Protein AF-A0AAV6GW90-F1 (afdb_monomer_lite)

Radius of gyration: 27.19 Å; chains: 1; bounding box: 87×50×42 Å

Foldseek 3Di:
DDDDPDDDDPDDDPVVVVVVVVVVVVVVVVDDDCPPCVVVLVVVCVVVVPPDSVVVVVVVVVVVVVVCCVVVVPPPPQPQPQPCPPVRDGDRDRDDPPDDD

Structure (mmCIF, N/CA/C/O backbone):
data_AF-A0AAV6GW90-F1
#
_entry.id   AF-A0AAV6GW90-F1
#
loop_
_atom_site.group_PDB
_atom_site.id
_atom_site.type_symbol
_atom_site.label_atom_id
_atom_site.label_alt_id
_atom_site.label_comp_id
_atom_site.label_asym_id
_atom_site.label_entity_id
_atom_site.label_seq_id
_atom_site.pdbx_PDB_ins_code
_atom_site.Cartn_x
_atom_site.Cartn_y
_atom_site.Cartn_z
_atom_site.occupancy
_atom_site.B_iso_or_equiv
_atom_site.auth_seq_id
_atom_site.auth_comp_id
_atom_site.auth_asym_id
_atom_site.auth_atom_id
_atom_site.pdbx_PDB_model_num
ATOM 1 N N . MET A 1 1 ? 47.033 -18.956 -8.613 1.00 45.09 1 MET A N 1
ATOM 2 C CA . MET A 1 1 ? 46.410 -18.156 -9.687 1.00 45.09 1 MET A CA 1
ATOM 3 C C . MET A 1 1 ? 45.289 -18.991 -10.296 1.00 45.09 1 MET A C 1
ATOM 5 O O . MET A 1 1 ? 45.561 -19.778 -11.189 1.00 45.09 1 MET A O 1
ATOM 9 N N . ALA A 1 2 ? 44.075 -18.938 -9.741 1.00 47.81 2 ALA A N 1
ATOM 10 C CA . ALA A 1 2 ? 42.922 -19.655 -10.292 1.00 47.81 2 ALA A CA 1
ATOM 11 C C . ALA A 1 2 ? 41.989 -18.625 -10.932 1.00 47.81 2 ALA A C 1
ATOM 13 O O . ALA A 1 2 ? 41.308 -17.873 -10.239 1.00 47.81 2 ALA A O 1
ATOM 14 N N . GLU A 1 3 ? 42.047 -18.552 -12.256 1.00 50.81 3 GLU A N 1
ATOM 15 C CA . GLU A 1 3 ? 41.251 -17.654 -13.082 1.00 50.81 3 GLU A CA 1
ATOM 16 C C . GLU A 1 3 ? 39.802 -18.154 -13.127 1.00 50.81 3 GLU A C 1
ATOM 18 O O . GLU A 1 3 ? 39.507 -19.255 -13.596 1.00 50.81 3 GLU A O 1
ATOM 23 N N . SER A 1 4 ? 38.879 -17.372 -12.568 1.00 55.22 4 SER A N 1
ATOM 24 C CA . SER A 1 4 ? 37.453 -17.679 -12.566 1.00 55.22 4 SER A CA 1
ATOM 25 C C . SER A 1 4 ? 36.863 -17.375 -13.944 1.00 55.22 4 SER A C 1
ATOM 27 O O . SER A 1 4 ? 36.469 -16.251 -14.243 1.00 55.22 4 SER A O 1
ATOM 29 N N . ALA A 1 5 ? 36.790 -18.399 -14.797 1.00 62.91 5 ALA A N 1
ATOM 30 C CA . ALA A 1 5 ? 36.158 -18.314 -16.110 1.00 62.91 5 ALA A CA 1
ATOM 31 C C . ALA A 1 5 ? 34.711 -17.793 -15.994 1.00 62.91 5 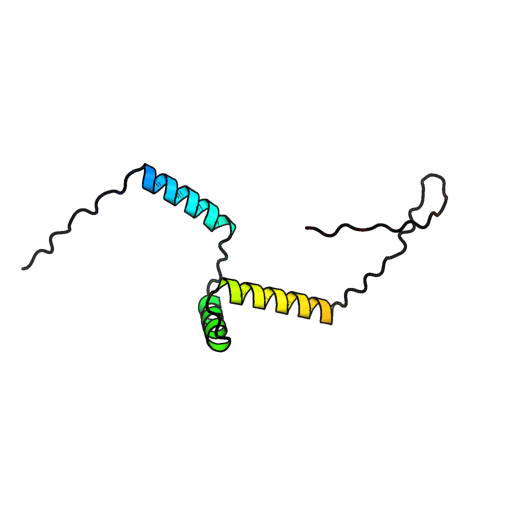ALA A C 1
ATOM 33 O O . ALA A 1 5 ? 33.798 -18.493 -15.537 1.00 62.91 5 ALA A O 1
ATOM 34 N N . ILE A 1 6 ? 34.495 -16.544 -16.413 1.00 66.44 6 ILE A N 1
ATOM 35 C CA . ILE A 1 6 ? 33.181 -15.903 -16.444 1.00 66.44 6 ILE A CA 1
ATOM 36 C C . ILE A 1 6 ? 32.367 -16.575 -17.553 1.00 66.44 6 ILE A C 1
ATOM 38 O O . ILE A 1 6 ? 32.554 -16.307 -18.739 1.00 66.44 6 ILE A O 1
ATOM 42 N N . ARG A 1 7 ? 31.448 -17.470 -17.175 1.00 68.31 7 ARG A N 1
ATOM 43 C CA . ARG A 1 7 ? 30.515 -18.090 -18.126 1.00 68.31 7 ARG A CA 1
ATOM 44 C C . ARG A 1 7 ? 29.611 -17.003 -18.731 1.00 68.31 7 ARG A C 1
ATOM 46 O O . ARG A 1 7 ? 28.936 -16.306 -17.966 1.0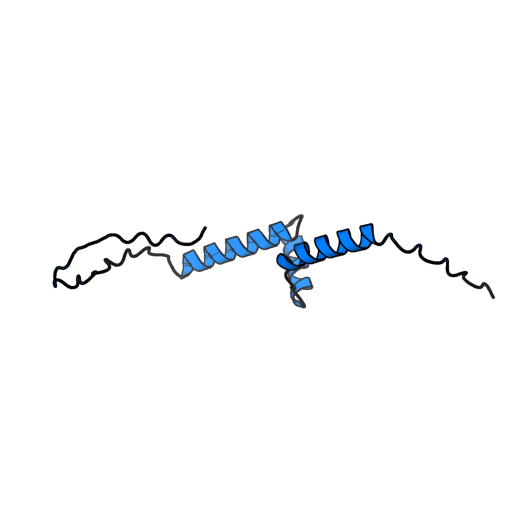0 68.31 7 ARG A O 1
ATOM 53 N N . PRO A 1 8 ? 29.526 -16.869 -20.067 1.00 63.62 8 PRO A N 1
ATOM 54 C CA . PRO A 1 8 ? 28.634 -15.900 -20.691 1.00 63.62 8 PRO A CA 1
ATOM 55 C C . PRO A 1 8 ? 27.180 -16.181 -20.299 1.00 63.62 8 PRO A C 1
ATOM 57 O O . PRO A 1 8 ? 26.660 -17.281 -20.511 1.00 63.62 8 PRO A O 1
ATOM 60 N N . LYS A 1 9 ? 26.497 -15.189 -19.717 1.00 63.75 9 LYS A N 1
ATOM 61 C CA . LYS A 1 9 ? 25.056 -15.275 -19.439 1.00 63.75 9 LYS A CA 1
ATOM 62 C C . LYS A 1 9 ? 24.322 -15.405 -20.776 1.00 63.75 9 LYS A C 1
ATOM 64 O O . LYS A 1 9 ? 24.347 -14.474 -21.578 1.00 63.75 9 LYS A O 1
ATOM 69 N N . ARG A 1 10 ? 23.653 -16.545 -21.009 1.00 73.25 10 ARG A N 1
ATOM 70 C CA . ARG A 1 10 ? 22.772 -16.749 -22.175 1.00 73.25 10 ARG A CA 1
ATOM 71 C C . ARG A 1 10 ? 21.797 -15.571 -22.255 1.00 73.25 10 ARG A C 1
ATOM 73 O O . ARG A 1 10 ? 21.028 -15.343 -21.318 1.00 73.25 10 ARG A O 1
ATOM 80 N N . ARG A 1 11 ? 21.847 -14.806 -23.351 1.00 68.38 11 ARG A N 1
ATOM 81 C CA . ARG A 1 11 ? 20.859 -13.752 -23.611 1.00 68.38 11 ARG A CA 1
ATOM 82 C C . ARG A 1 11 ? 19.491 -14.426 -23.709 1.00 68.38 11 ARG A C 1
ATOM 84 O O . ARG A 1 11 ? 19.329 -15.402 -24.438 1.00 68.38 11 ARG A O 1
ATOM 91 N N . ARG A 1 12 ? 18.528 -13.952 -22.915 1.00 71.12 12 ARG A N 1
ATOM 92 C CA . ARG A 1 12 ? 17.130 -14.383 -23.043 1.00 71.12 12 ARG A CA 1
ATOM 93 C C . ARG A 1 12 ? 16.602 -13.933 -24.403 1.00 71.12 12 ARG A C 1
ATOM 95 O O . ARG A 1 12 ? 16.984 -12.860 -24.858 1.00 71.12 12 ARG A O 1
ATOM 102 N N . SER A 1 13 ? 15.731 -14.746 -25.002 1.00 78.69 13 SER A N 1
ATOM 103 C CA . SER A 1 13 ? 15.044 -14.415 -26.258 1.00 78.69 13 SER A CA 1
ATOM 104 C C . SER A 1 13 ? 14.325 -13.065 -26.153 1.00 78.69 13 SER A C 1
ATOM 106 O O . SER A 1 13 ? 13.785 -12.725 -25.092 1.00 78.69 13 SER A O 1
ATOM 108 N N . ASP A 1 14 ? 14.293 -12.313 -27.252 1.00 79.44 14 ASP A N 1
ATOM 109 C CA . ASP A 1 14 ? 13.628 -11.009 -27.332 1.00 79.44 14 ASP A CA 1
ATOM 110 C C . ASP A 1 14 ? 12.134 -11.107 -26.990 1.00 79.44 14 ASP A C 1
ATOM 112 O O . ASP A 1 14 ? 11.590 -10.228 -26.320 1.00 79.44 14 ASP A O 1
ATOM 116 N N . GLU A 1 15 ? 11.496 -12.236 -27.316 1.00 77.38 15 GLU A N 1
ATOM 117 C CA . GLU A 1 15 ? 10.101 -12.515 -26.963 1.00 77.38 15 GLU A CA 1
ATOM 118 C C . GLU A 1 15 ? 9.899 -12.614 -25.439 1.00 77.38 15 GLU A C 1
ATOM 120 O O . GLU A 1 15 ? 8.952 -12.058 -24.879 1.00 77.38 15 GLU A O 1
ATOM 125 N N . HIS A 1 16 ? 10.833 -13.257 -24.729 1.00 80.19 16 HIS A N 1
ATOM 126 C CA . HIS A 1 16 ? 10.811 -13.314 -23.265 1.00 80.19 16 HIS A CA 1
ATOM 127 C C . HIS A 1 16 ? 10.999 -11.909 -22.669 1.00 80.19 16 HIS A C 1
ATOM 129 O O . HIS A 1 16 ? 10.385 -11.563 -21.656 1.00 80.19 16 HIS A O 1
ATOM 135 N N . MET A 1 17 ? 11.871 -11.087 -23.251 1.00 79.56 17 MET A N 1
ATOM 136 C CA . MET A 1 17 ? 12.113 -9.727 -22.764 1.00 79.56 17 MET A CA 1
ATOM 137 C C . MET A 1 17 ? 10.907 -8.812 -23.007 1.00 79.56 17 MET A C 1
ATOM 139 O O . MET A 1 17 ? 10.563 -8.026 -22.123 1.00 79.56 17 MET A O 1
ATOM 143 N N . ALA A 1 18 ? 10.219 -8.956 -24.142 1.00 80.25 18 ALA A N 1
ATOM 144 C CA . ALA A 1 18 ? 8.980 -8.242 -24.440 1.00 80.25 18 ALA A CA 1
ATOM 145 C C . ALA A 1 18 ? 7.859 -8.611 -23.454 1.00 80.25 18 ALA A C 1
ATOM 147 O O . ALA A 1 18 ? 7.272 -7.720 -22.837 1.00 80.25 18 ALA A O 1
ATOM 148 N N . LYS A 1 19 ? 7.638 -9.911 -23.207 1.00 81.88 19 LYS A N 1
ATOM 149 C CA . LYS A 1 19 ? 6.661 -10.394 -22.212 1.00 81.88 19 LYS A CA 1
ATOM 150 C C . LYS A 1 19 ? 6.961 -9.857 -20.810 1.00 81.88 19 LYS A C 1
ATOM 152 O O . LYS A 1 19 ? 6.058 -9.376 -20.127 1.00 81.88 19 LYS A O 1
ATOM 157 N N . LYS A 1 20 ? 8.237 -9.861 -20.400 1.00 82.19 20 LYS A N 1
ATOM 158 C CA . LYS A 1 20 ? 8.660 -9.292 -19.112 1.00 82.19 20 LYS A CA 1
ATOM 159 C C . LYS A 1 20 ? 8.364 -7.789 -19.026 1.00 82.19 20 LYS A C 1
ATOM 161 O O . LYS A 1 20 ? 7.856 -7.343 -18.006 1.00 82.19 20 LYS A O 1
ATOM 166 N N . ARG A 1 21 ? 8.646 -7.015 -20.081 1.00 81.06 21 ARG A N 1
ATOM 167 C CA . ARG A 1 21 ? 8.377 -5.565 -20.113 1.00 81.06 21 ARG A CA 1
ATOM 168 C C . ARG A 1 21 ? 6.890 -5.246 -19.977 1.00 81.06 21 ARG A C 1
ATOM 170 O O . ARG A 1 21 ? 6.551 -4.307 -19.269 1.00 81.06 21 ARG A O 1
ATOM 177 N N . VAL A 1 22 ? 6.015 -6.014 -20.627 1.00 81.31 22 VAL A N 1
ATOM 178 C CA . VAL A 1 22 ? 4.559 -5.834 -20.496 1.00 81.31 22 VAL A CA 1
ATOM 179 C C . VAL A 1 22 ? 4.109 -6.137 -19.067 1.00 81.31 22 VAL A C 1
ATOM 181 O O . VAL A 1 22 ? 3.449 -5.305 -18.457 1.00 81.31 22 VAL A O 1
ATOM 184 N N . GLN A 1 23 ? 4.548 -7.255 -18.480 1.00 80.94 23 GLN A N 1
ATOM 185 C CA . GLN A 1 23 ? 4.237 -7.568 -17.079 1.00 80.94 23 GLN A CA 1
ATOM 186 C C . GLN A 1 23 ? 4.765 -6.511 -16.104 1.00 80.94 23 GLN A C 1
ATOM 188 O O . GLN A 1 23 ? 4.114 -6.208 -15.112 1.00 80.94 23 GLN A O 1
ATOM 193 N N . GLU A 1 24 ? 5.943 -5.951 -16.367 1.00 82.19 24 GLU A N 1
ATOM 194 C CA . GLU A 1 24 ? 6.531 -4.901 -15.538 1.00 82.19 24 GLU A CA 1
ATOM 195 C C . GLU A 1 24 ? 5.763 -3.579 -15.659 1.00 82.19 24 GLU A C 1
ATOM 197 O O . GLU A 1 24 ? 5.555 -2.915 -14.648 1.00 82.19 24 GLU A O 1
ATOM 202 N N . LYS A 1 25 ? 5.253 -3.243 -16.853 1.00 79.38 25 LYS A N 1
ATOM 203 C CA . LYS A 1 25 ? 4.339 -2.107 -17.048 1.00 79.38 25 LYS A CA 1
ATOM 204 C C . LYS A 1 25 ? 3.027 -2.291 -16.289 1.00 79.38 25 LYS A C 1
ATOM 206 O O . LYS A 1 25 ? 2.614 -1.374 -15.591 1.00 79.38 25 LYS A O 1
ATOM 211 N N . GLU A 1 26 ? 2.404 -3.464 -16.386 1.00 79.19 26 GLU A N 1
ATOM 212 C CA . GLU A 1 26 ? 1.157 -3.754 -15.665 1.00 79.19 26 GLU A CA 1
ATOM 213 C C . GLU A 1 26 ? 1.371 -3.725 -14.147 1.00 79.19 26 GLU A C 1
ATOM 215 O O . GLU A 1 26 ? 0.625 -3.068 -13.429 1.00 79.19 26 GLU A O 1
ATOM 220 N N . ARG A 1 27 ? 2.458 -4.331 -13.649 1.00 75.75 27 ARG A N 1
ATOM 221 C CA . ARG A 1 27 ? 2.829 -4.257 -12.225 1.00 75.75 27 ARG A CA 1
ATOM 222 C C . ARG A 1 27 ? 3.164 -2.839 -11.775 1.00 75.75 27 ARG A C 1
ATOM 224 O O . ARG A 1 27 ? 2.931 -2.512 -10.619 1.00 75.75 27 ARG A O 1
ATOM 231 N N . GLY A 1 28 ? 3.711 -2.011 -12.663 1.00 76.81 28 GLY A N 1
ATOM 232 C CA . GLY A 1 28 ? 3.998 -0.605 -12.392 1.00 76.81 28 GLY A CA 1
ATOM 233 C C . GLY A 1 28 ? 2.748 0.201 -12.039 1.00 76.81 28 GLY A C 1
ATOM 234 O O . GLY A 1 28 ? 2.847 1.098 -11.212 1.00 76.81 28 GLY A O 1
ATOM 235 N N . LYS A 1 29 ? 1.578 -0.160 -12.587 1.00 81.06 29 LYS A N 1
ATOM 236 C CA . LYS A 1 29 ? 0.300 0.516 -12.296 1.00 81.06 29 LYS A CA 1
ATOM 237 C C . LYS A 1 29 ? -0.172 0.305 -10.857 1.00 81.06 29 LYS A C 1
ATOM 239 O O . LYS A 1 29 ? -0.795 1.190 -10.290 1.00 81.06 29 LYS A O 1
ATOM 244 N N . SER A 1 30 ? 0.135 -0.849 -10.268 1.00 77.00 30 SER A N 1
ATOM 245 C CA . SER A 1 30 ? -0.301 -1.220 -8.912 1.00 77.00 30 SER A CA 1
ATOM 246 C C . SER A 1 30 ? 0.832 -1.179 -7.882 1.00 77.00 30 SER A C 1
ATOM 248 O O . SER A 1 30 ? 0.653 -1.605 -6.742 1.00 77.00 30 SER A O 1
ATOM 250 N N . ARG A 1 31 ? 2.031 -0.725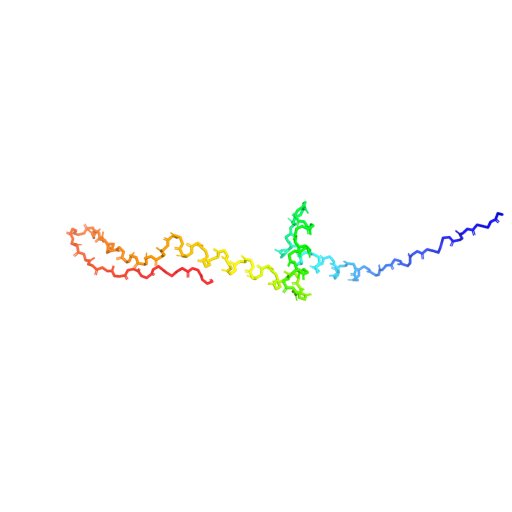 -8.269 1.00 83.44 31 ARG A N 1
ATOM 251 C CA . ARG A 1 31 ? 3.198 -0.695 -7.383 1.00 83.44 31 ARG A CA 1
ATOM 252 C C . ARG A 1 31 ? 3.201 0.582 -6.552 1.00 83.44 31 ARG A C 1
ATOM 254 O O . ARG A 1 31 ? 3.277 1.678 -7.092 1.00 83.44 31 ARG A O 1
ATOM 261 N N . ILE A 1 32 ? 3.254 0.411 -5.236 1.00 83.38 32 ILE A N 1
ATOM 262 C CA . ILE A 1 32 ? 3.406 1.500 -4.269 1.00 83.38 32 ILE A CA 1
ATOM 263 C C . ILE A 1 32 ? 4.836 1.474 -3.717 1.00 83.38 32 ILE A C 1
ATOM 265 O O . ILE A 1 32 ? 5.352 0.416 -3.346 1.00 83.38 32 ILE A O 1
ATOM 269 N N . TYR A 1 33 ? 5.492 2.635 -3.677 1.00 87.19 33 TYR A N 1
ATOM 270 C CA . TYR A 1 33 ? 6.815 2.791 -3.072 1.00 87.19 33 TYR A CA 1
ATOM 271 C C . TYR A 1 33 ? 6.666 3.244 -1.619 1.00 87.19 33 TYR A C 1
ATOM 273 O O . TYR A 1 33 ? 6.306 4.383 -1.353 1.00 87.19 33 TYR A O 1
ATOM 281 N N . ILE A 1 34 ? 6.960 2.341 -0.684 1.00 87.94 34 ILE A N 1
ATOM 282 C CA . ILE A 1 34 ? 6.855 2.594 0.764 1.00 87.94 34 ILE A CA 1
ATOM 283 C C . ILE A 1 34 ? 8.068 3.392 1.293 1.00 87.94 34 ILE A C 1
ATOM 285 O O . ILE A 1 34 ? 7.970 4.101 2.291 1.00 87.94 34 ILE A O 1
ATOM 289 N N . GLY A 1 35 ? 9.223 3.293 0.623 1.00 93.00 35 GLY A N 1
ATOM 290 C CA . GLY A 1 35 ? 10.440 4.022 0.993 1.00 93.00 35 GLY A CA 1
ATOM 291 C C . GLY A 1 35 ? 10.963 3.645 2.382 1.00 93.00 35 GLY A C 1
ATOM 292 O O . GLY A 1 35 ? 11.052 2.464 2.724 1.00 93.00 35 GLY A O 1
ATOM 293 N N . GLU A 1 36 ? 11.299 4.652 3.187 1.00 92.62 36 GLU A N 1
ATOM 294 C CA . GLU A 1 36 ? 11.856 4.500 4.541 1.00 92.62 36 GLU A CA 1
ATOM 295 C C . GLU A 1 36 ? 10.910 3.767 5.508 1.00 92.62 36 GLU A C 1
ATOM 297 O O . GLU A 1 36 ? 11.355 3.121 6.457 1.00 92.62 36 GLU A O 1
ATOM 302 N N . ALA A 1 37 ? 9.602 3.773 5.233 1.00 92.25 37 ALA A N 1
ATOM 303 C CA . ALA A 1 37 ? 8.615 3.075 6.051 1.00 92.25 37 ALA A CA 1
ATOM 304 C C . ALA A 1 37 ? 8.626 1.541 5.864 1.00 92.25 37 ALA A C 1
ATOM 306 O O . ALA A 1 37 ? 7.848 0.844 6.517 1.00 92.25 37 ALA A O 1
ATOM 307 N N . ILE A 1 38 ? 9.509 0.983 5.021 1.00 92.81 38 ILE A N 1
ATOM 308 C CA . ILE A 1 38 ? 9.586 -0.468 4.777 1.00 92.81 38 ILE A CA 1
ATOM 309 C C . ILE A 1 38 ? 9.904 -1.267 6.045 1.00 92.81 38 ILE A C 1
ATOM 311 O O . ILE A 1 38 ? 9.436 -2.395 6.199 1.00 92.81 38 ILE A O 1
ATOM 315 N N . GLN A 1 39 ? 10.676 -0.685 6.963 1.00 94.31 39 GLN A N 1
ATOM 316 C CA . GLN A 1 39 ? 11.005 -1.328 8.230 1.00 94.31 39 GLN A CA 1
ATOM 317 C C . GLN A 1 39 ? 9.757 -1.437 9.118 1.00 94.31 39 GLN A C 1
ATOM 319 O O . GLN A 1 39 ? 9.380 -2.540 9.513 1.00 94.31 39 GLN A O 1
ATOM 324 N N . ARG A 1 40 ? 9.038 -0.320 9.303 1.00 95.12 40 ARG A N 1
ATOM 325 C CA . ARG A 1 40 ? 7.758 -0.269 10.033 1.00 95.12 40 ARG A CA 1
ATOM 326 C C . ARG A 1 40 ? 6.717 -1.213 9.433 1.00 95.12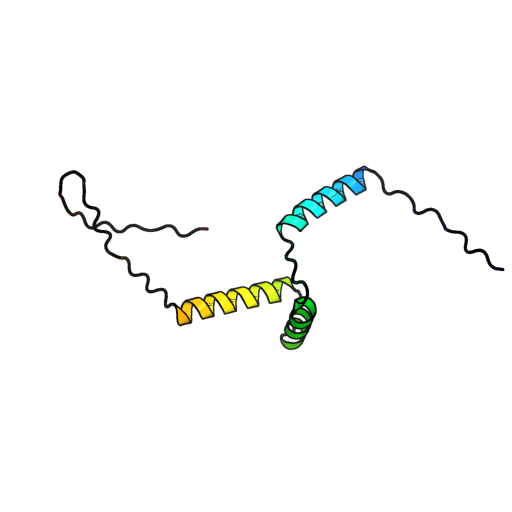 40 ARG A C 1
ATOM 328 O O . ARG A 1 40 ? 6.011 -1.900 10.162 1.00 95.12 40 ARG A O 1
ATOM 335 N N . TRP A 1 41 ? 6.649 -1.285 8.104 1.00 94.19 41 TRP A N 1
ATOM 336 C CA . TRP A 1 41 ? 5.759 -2.196 7.386 1.00 94.19 41 TRP A CA 1
ATOM 337 C C . TRP A 1 41 ? 6.024 -3.667 7.732 1.00 94.19 41 TRP A C 1
ATOM 339 O O . TRP A 1 41 ? 5.101 -4.424 8.032 1.00 94.19 41 TRP A O 1
ATOM 349 N N . ARG A 1 42 ? 7.296 -4.082 7.727 1.00 93.06 42 ARG A N 1
ATOM 350 C CA . ARG A 1 42 ? 7.697 -5.461 8.048 1.00 93.06 42 ARG A CA 1
ATOM 351 C C . ARG A 1 42 ? 7.454 -5.814 9.506 1.00 93.06 42 ARG A C 1
ATOM 353 O O . ARG A 1 42 ? 7.050 -6.940 9.785 1.00 93.06 42 ARG A O 1
ATOM 360 N N . GLU A 1 43 ? 7.715 -4.880 10.412 1.00 94.81 43 GLU A N 1
ATOM 361 C CA . GLU A 1 43 ? 7.444 -5.048 11.840 1.00 94.81 43 GLU A CA 1
ATOM 362 C C . GLU A 1 43 ? 5.949 -5.234 12.080 1.00 94.81 43 GLU A C 1
ATOM 364 O O . GLU A 1 43 ? 5.544 -6.220 12.692 1.00 94.81 43 GLU A O 1
ATOM 369 N N . LEU A 1 44 ? 5.121 -4.357 11.509 1.00 94.25 44 LEU A N 1
ATOM 370 C CA . LEU A 1 44 ? 3.669 -4.438 11.630 1.00 94.25 44 LEU A CA 1
ATOM 371 C C . LEU A 1 44 ? 3.118 -5.747 11.047 1.00 94.25 44 LEU A C 1
ATOM 373 O O . LEU A 1 44 ? 2.273 -6.398 11.664 1.00 94.25 44 LEU A O 1
ATOM 377 N N . ARG A 1 45 ? 3.643 -6.178 9.894 1.00 94.44 45 ARG A N 1
ATOM 378 C CA . ARG A 1 45 ? 3.282 -7.457 9.270 1.00 94.44 45 ARG A CA 1
ATOM 379 C C . ARG A 1 45 ? 3.569 -8.645 10.187 1.00 94.44 45 ARG A C 1
ATOM 381 O O . ARG A 1 45 ? 2.724 -9.527 10.308 1.00 94.44 45 ARG A O 1
ATOM 388 N N . GLN A 1 46 ? 4.741 -8.669 10.822 1.00 93.31 46 GLN A N 1
ATOM 389 C CA . GLN A 1 46 ? 5.136 -9.743 11.739 1.00 93.31 46 GLN A CA 1
ATOM 390 C C . GLN A 1 46 ? 4.298 -9.729 13.017 1.00 93.31 46 GLN A C 1
ATOM 392 O O . GLN A 1 46 ? 3.804 -10.773 13.427 1.00 93.31 46 GLN A O 1
ATOM 397 N N . GLN A 1 47 ? 4.083 -8.552 13.608 1.00 94.25 47 GLN A N 1
ATOM 398 C CA . GLN A 1 47 ? 3.297 -8.396 14.834 1.00 94.25 47 GLN A CA 1
ATOM 399 C C . GLN A 1 47 ? 1.844 -8.846 14.665 1.00 94.25 47 GLN A C 1
ATOM 401 O O . GLN A 1 47 ? 1.270 -9.434 15.576 1.00 94.25 47 GLN A O 1
ATOM 406 N N . LYS A 1 48 ? 1.241 -8.569 13.504 1.00 90.69 48 LYS A N 1
ATOM 407 C CA . LYS A 1 48 ? -0.144 -8.949 13.195 1.00 90.69 48 LYS A CA 1
ATOM 408 C C . LYS A 1 48 ? -0.271 -10.317 12.514 1.00 90.69 48 LYS A C 1
ATOM 410 O O . LYS A 1 48 ? -1.384 -10.789 12.319 1.00 90.69 48 LYS A O 1
ATOM 415 N N . GLY A 1 49 ? 0.846 -10.959 12.166 1.00 92.69 49 GLY A N 1
ATOM 416 C CA . GLY A 1 49 ? 0.860 -12.293 11.562 1.00 92.69 49 GLY A CA 1
ATOM 417 C C . GLY A 1 49 ? 0.357 -12.348 10.115 1.00 92.69 49 GLY A C 1
ATOM 418 O O . GLY A 1 49 ? -0.101 -13.398 9.667 1.00 92.69 49 GLY A O 1
ATOM 419 N N . PHE A 1 50 ? 0.431 -11.246 9.361 1.00 93.31 50 PHE A N 1
ATOM 420 C CA . PHE A 1 50 ? -0.056 -11.223 7.980 1.00 93.31 50 PHE A CA 1
ATOM 421 C C . PHE A 1 50 ? 0.873 -11.987 7.029 1.00 93.31 50 PHE A C 1
ATOM 423 O O . PHE A 1 50 ? 2.092 -11.777 6.978 1.00 93.31 50 PHE A O 1
ATOM 430 N N . GLN A 1 51 ? 0.278 -12.845 6.198 1.00 88.94 51 GLN A N 1
ATOM 431 C CA . GLN A 1 51 ? 1.024 -13.692 5.267 1.00 88.94 51 GLN A CA 1
ATOM 432 C C . GLN A 1 51 ? 1.486 -12.932 4.025 1.00 88.94 51 GLN A C 1
ATOM 434 O O . GLN A 1 51 ? 2.527 -13.267 3.460 1.00 88.94 51 GLN A O 1
ATOM 439 N N . SER A 1 52 ? 0.768 -11.879 3.630 1.00 89.69 52 SER A N 1
ATOM 440 C CA . SER A 1 52 ? 1.106 -11.053 2.470 1.00 89.69 52 SER A CA 1
ATOM 441 C C . SER A 1 52 ? 1.022 -9.560 2.770 1.00 89.69 52 SER A C 1
ATOM 443 O O . SER A 1 52 ? 0.245 -9.116 3.611 1.00 89.69 52 SER A O 1
ATOM 445 N N . ASP A 1 53 ? 1.811 -8.778 2.033 1.00 89.31 53 ASP A N 1
ATOM 446 C CA . ASP A 1 53 ? 1.770 -7.316 2.104 1.00 89.31 53 ASP A CA 1
ATOM 447 C C . ASP A 1 53 ? 0.407 -6.778 1.622 1.00 89.31 53 ASP A C 1
ATOM 449 O O . ASP A 1 53 ? -0.093 -5.798 2.156 1.00 89.31 53 ASP A O 1
ATOM 453 N N . ALA A 1 54 ? -0.257 -7.465 0.686 1.00 89.38 54 ALA A N 1
ATOM 454 C CA . ALA A 1 54 ? -1.600 -7.093 0.241 1.00 89.38 54 ALA A CA 1
ATOM 455 C C . ALA A 1 54 ? -2.634 -7.144 1.380 1.00 89.38 54 ALA A C 1
ATOM 457 O O . ALA A 1 54 ? -3.433 -6.225 1.519 1.00 89.38 54 ALA A O 1
ATOM 458 N N . GLN A 1 55 ? -2.588 -8.177 2.227 1.00 90.44 55 GLN A N 1
ATOM 459 C CA . GLN A 1 55 ? -3.482 -8.286 3.387 1.00 90.44 55 GLN A CA 1
ATOM 460 C C . GLN A 1 55 ? -3.237 -7.176 4.407 1.00 90.44 55 GLN A C 1
ATOM 462 O O . GLN A 1 55 ? -4.190 -6.601 4.920 1.00 90.44 55 GLN A O 1
ATOM 467 N N . LEU A 1 56 ? -1.967 -6.851 4.674 1.00 93.25 56 LEU A N 1
ATOM 468 C CA . LEU A 1 56 ? -1.638 -5.735 5.557 1.00 93.25 56 LEU A CA 1
ATOM 469 C C . LEU A 1 56 ? -2.112 -4.394 4.971 1.00 93.25 56 LEU A C 1
ATOM 471 O O . LEU A 1 56 ? -2.606 -3.555 5.716 1.00 93.25 56 LEU A O 1
ATOM 475 N N . ALA A 1 57 ? -1.982 -4.197 3.654 1.00 91.94 57 ALA A N 1
ATOM 476 C CA . ALA A 1 57 ? -2.454 -2.990 2.977 1.00 91.94 57 ALA A CA 1
ATOM 477 C C . ALA A 1 57 ? -3.968 -2.807 3.120 1.00 91.94 57 ALA A C 1
ATOM 479 O O . ALA A 1 57 ? -4.402 -1.727 3.500 1.00 91.94 57 ALA A O 1
ATOM 480 N N . LEU A 1 58 ? -4.745 -3.863 2.856 1.00 92.25 58 LEU A N 1
ATOM 481 C CA . LEU A 1 58 ? -6.203 -3.845 3.004 1.00 92.25 58 LEU A CA 1
ATOM 482 C C . LEU A 1 58 ? -6.601 -3.534 4.445 1.00 92.25 58 LEU A C 1
ATOM 484 O O . LEU A 1 58 ? -7.316 -2.574 4.678 1.00 92.25 58 LEU A O 1
ATOM 488 N N . PHE A 1 59 ? -6.014 -4.239 5.414 1.00 93.50 59 PHE A N 1
ATOM 489 C CA . PHE A 1 59 ? -6.274 -3.983 6.829 1.00 93.50 59 PHE A CA 1
ATOM 490 C C . PHE A 1 59 ? -6.006 -2.522 7.237 1.00 93.50 59 PHE A C 1
ATOM 492 O O . PHE A 1 59 ? -6.750 -1.944 8.025 1.00 93.50 59 PHE A O 1
ATOM 499 N N . LEU A 1 60 ? -4.929 -1.920 6.721 1.00 92.81 60 LEU A N 1
ATOM 500 C CA . LEU A 1 60 ? -4.608 -0.518 6.992 1.00 92.81 60 LEU A CA 1
ATOM 501 C C . LEU A 1 60 ? -5.596 0.455 6.336 1.00 92.81 60 LEU A C 1
ATOM 503 O O . LEU A 1 60 ? -5.878 1.492 6.931 1.00 92.81 60 LEU A O 1
ATOM 507 N N . LEU A 1 61 ? -6.091 0.141 5.136 1.00 92.81 61 LEU A N 1
ATOM 508 C CA . LEU A 1 61 ? -7.109 0.937 4.449 1.00 92.81 61 LEU A CA 1
ATOM 509 C C . LEU A 1 61 ? -8.444 0.861 5.191 1.00 92.81 61 LEU A C 1
ATOM 511 O O . LEU A 1 61 ? -8.975 1.905 5.554 1.00 92.81 61 LEU A O 1
ATOM 515 N N . ASP A 1 62 ? -8.901 -0.348 5.520 1.00 93.19 62 ASP A N 1
ATOM 516 C CA . ASP A 1 62 ? -10.145 -0.582 6.259 1.00 93.19 62 ASP A CA 1
ATOM 517 C C . ASP A 1 62 ? -10.117 0.155 7.609 1.00 93.19 62 ASP A C 1
ATOM 519 O O . ASP A 1 62 ? -11.023 0.913 7.944 1.00 93.19 62 ASP A O 1
ATOM 523 N N . SER A 1 63 ? -9.012 0.030 8.355 1.00 92.12 63 SER A N 1
ATOM 524 C CA . SER A 1 63 ? -8.839 0.724 9.635 1.00 92.12 63 SER A CA 1
ATOM 525 C C . SER A 1 63 ? -8.848 2.249 9.499 1.00 92.12 63 SER A C 1
ATOM 527 O O . SER A 1 63 ? -9.238 2.935 10.446 1.00 92.12 63 SER A O 1
ATOM 529 N N . TYR A 1 64 ? -8.369 2.794 8.379 1.00 91.56 64 TYR A N 1
ATOM 530 C CA . TYR A 1 64 ? -8.379 4.234 8.139 1.00 91.56 64 TYR A CA 1
ATOM 531 C C . TYR A 1 64 ? -9.773 4.722 7.744 1.00 91.56 64 TYR A C 1
ATOM 533 O O . TYR A 1 64 ? -10.217 5.742 8.265 1.00 91.56 64 TYR A O 1
ATOM 541 N N . GLU A 1 65 ? -10.479 3.990 6.883 1.00 88.31 65 GLU A N 1
ATOM 542 C CA . GLU A 1 65 ? -11.863 4.293 6.510 1.00 88.31 65 GLU A CA 1
ATOM 543 C C . GLU A 1 65 ? -12.783 4.252 7.728 1.00 88.31 65 GLU A C 1
ATOM 545 O O . GLU A 1 65 ? -13.507 5.212 7.976 1.00 88.31 65 GLU A O 1
ATOM 550 N N . GLU A 1 66 ? -12.683 3.212 8.559 1.00 87.75 66 GLU A N 1
ATOM 551 C CA . GLU A 1 66 ? -13.425 3.115 9.820 1.00 87.75 66 GLU A CA 1
ATOM 552 C C . GLU A 1 66 ? -13.117 4.285 10.761 1.00 87.75 66 GLU A C 1
ATOM 554 O O . GLU A 1 66 ? -14.027 4.869 11.350 1.00 87.75 66 GLU A O 1
ATOM 559 N N . TYR A 1 67 ? -11.844 4.665 10.889 1.00 88.88 67 TYR A N 1
ATOM 560 C CA . TYR A 1 67 ? -11.427 5.794 11.720 1.00 88.88 67 TYR A CA 1
ATOM 561 C C . TYR A 1 67 ? -11.988 7.124 11.209 1.00 88.88 67 TYR A C 1
ATOM 563 O O . TYR A 1 67 ? -12.524 7.915 11.987 1.00 88.88 67 TYR A O 1
ATOM 571 N N . ILE A 1 68 ? -11.905 7.360 9.899 1.00 86.31 68 ILE A N 1
ATOM 572 C CA . ILE A 1 68 ? -12.472 8.547 9.263 1.00 86.31 68 ILE A CA 1
ATOM 573 C C . ILE A 1 68 ? -13.991 8.552 9.426 1.00 86.31 68 ILE A C 1
ATOM 575 O O . ILE A 1 68 ? -14.546 9.585 9.774 1.00 86.31 68 ILE A O 1
ATOM 579 N N . HIS A 1 69 ? -14.665 7.414 9.270 1.00 83.06 69 HIS A N 1
ATOM 580 C CA . HIS A 1 69 ? -16.107 7.303 9.486 1.00 83.06 69 HIS A CA 1
ATOM 581 C C . HIS A 1 69 ? -16.497 7.593 10.935 1.00 83.06 69 HIS A C 1
ATOM 583 O O . HIS A 1 69 ? -17.465 8.312 11.174 1.00 83.06 69 HIS A O 1
ATOM 589 N N . ALA A 1 70 ? -15.729 7.088 11.898 1.00 82.06 70 ALA A N 1
ATOM 590 C CA . ALA A 1 70 ? -15.982 7.303 13.316 1.00 82.06 70 ALA A CA 1
ATOM 591 C C . ALA A 1 70 ? -15.758 8.760 13.751 1.00 82.06 70 ALA A C 1
ATOM 593 O O . ALA A 1 70 ? -16.456 9.243 14.639 1.00 82.06 70 ALA A O 1
ATOM 594 N N . ILE A 1 71 ? -14.795 9.463 13.146 1.00 80.25 71 ILE A N 1
ATOM 595 C CA . ILE A 1 71 ? -14.470 10.854 13.499 1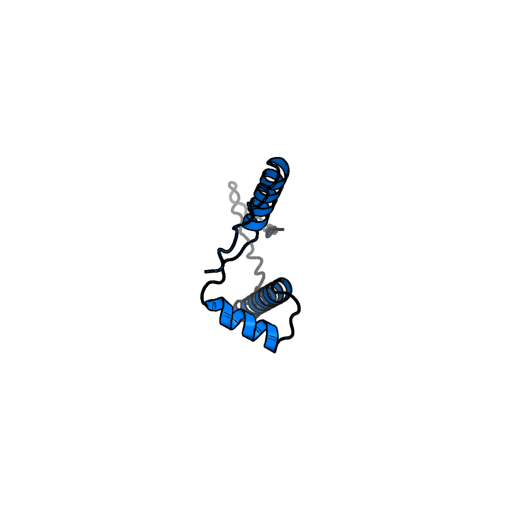.00 80.25 71 ILE A CA 1
ATOM 596 C C . ILE A 1 71 ? -15.306 11.860 12.729 1.00 80.25 71 ILE A C 1
ATOM 598 O O . ILE A 1 71 ? -15.769 12.844 13.302 1.00 80.25 71 ILE A O 1
ATOM 602 N N . HIS A 1 72 ? -15.448 11.645 11.426 1.00 74.06 72 HIS A N 1
ATOM 603 C CA . HIS A 1 72 ? -16.119 12.589 10.547 1.00 74.06 72 HIS A CA 1
ATOM 604 C C . HIS A 1 72 ? -17.611 12.354 10.467 1.00 74.06 72 HIS A C 1
ATOM 606 O O . HIS A 1 72 ? -18.256 13.222 9.899 1.00 74.06 72 HIS A O 1
ATOM 612 N N . GLY A 1 73 ? -18.113 11.243 11.037 1.00 60.69 73 GLY A N 1
ATOM 613 C CA . GLY A 1 73 ? -19.525 10.906 11.142 1.00 60.69 73 GLY A CA 1
ATOM 614 C C . GLY A 1 73 ? -20.229 11.237 9.844 1.00 60.69 73 GLY A C 1
ATOM 615 O O . GLY A 1 73 ? -20.752 12.338 9.728 1.00 60.69 73 GLY A O 1
ATOM 616 N N . TRP A 1 74 ? -20.206 10.329 8.863 1.00 56.44 74 TRP A N 1
ATOM 617 C CA . TRP A 1 74 ? -21.023 10.497 7.662 1.00 56.44 74 TRP A CA 1
ATOM 618 C C . TRP A 1 74 ? -22.495 10.474 8.074 1.00 56.44 74 TRP A C 1
ATOM 620 O O . TRP A 1 74 ? -23.186 9.468 7.941 1.00 56.44 74 TRP A O 1
ATOM 630 N N . ASP A 1 75 ? -22.974 11.594 8.594 1.00 52.00 75 ASP A N 1
ATOM 631 C CA . ASP A 1 75 ? -24.348 11.973 8.458 1.00 52.00 75 ASP A CA 1
ATOM 632 C C . ASP A 1 75 ? -24.491 12.165 6.953 1.00 52.00 75 ASP A C 1
ATOM 634 O O . ASP A 1 75 ? -23.963 13.109 6.354 1.00 52.00 75 ASP A O 1
ATOM 638 N N . GLN A 1 76 ? -25.123 11.194 6.299 1.00 48.19 76 GLN A N 1
ATOM 639 C CA . GLN A 1 76 ? -25.787 11.481 5.045 1.00 48.19 76 GLN A CA 1
ATOM 640 C C . GLN A 1 76 ? -26.916 12.460 5.375 1.00 48.19 76 GLN A C 1
ATOM 642 O O . GLN A 1 76 ? -28.090 12.104 5.339 1.00 48.19 76 GLN A O 1
ATOM 647 N N . GLU A 1 77 ? -26.566 13.710 5.679 1.00 46.38 77 GLU A N 1
ATOM 648 C CA . GLU A 1 77 ? -27.483 14.808 5.494 1.00 46.38 77 GLU A CA 1
ATOM 649 C C . GLU A 1 77 ? -27.743 14.838 3.992 1.00 46.38 77 GLU A C 1
ATOM 651 O O . GLU A 1 77 ? -26.984 15.379 3.184 1.00 46.38 77 GLU A O 1
ATOM 656 N N . THR A 1 78 ? -28.832 14.187 3.598 1.00 55.44 78 THR A N 1
ATOM 657 C CA . THR A 1 78 ? -29.584 14.550 2.412 1.00 55.44 78 THR A CA 1
ATOM 658 C C . THR A 1 78 ? -29.988 16.002 2.611 1.00 55.44 78 THR A C 1
ATOM 660 O O . THR A 1 78 ? -31.101 16.284 3.054 1.00 55.44 78 THR A O 1
ATOM 663 N N . LEU A 1 79 ? -29.068 16.936 2.364 1.00 43.00 79 LEU A N 1
ATOM 664 C CA . LEU A 1 79 ? -29.413 18.341 2.317 1.00 43.00 79 LEU A CA 1
ATOM 665 C C . LEU A 1 79 ? -30.536 18.428 1.284 1.00 43.00 79 LEU A C 1
ATOM 667 O O . LEU A 1 79 ? -30.310 18.011 0.138 1.00 43.00 79 LEU A O 1
ATOM 671 N N . PRO A 1 80 ? -31.748 18.886 1.659 1.00 46.88 80 PRO A N 1
ATOM 672 C CA . PRO A 1 80 ? -32.776 19.149 0.676 1.00 46.88 80 PRO A CA 1
ATOM 673 C C . PRO A 1 80 ? -32.181 20.211 -0.238 1.00 46.88 80 PRO A C 1
ATOM 675 O O . PRO A 1 80 ? -32.041 21.379 0.123 1.00 46.88 80 PRO A O 1
ATOM 678 N N . THR A 1 81 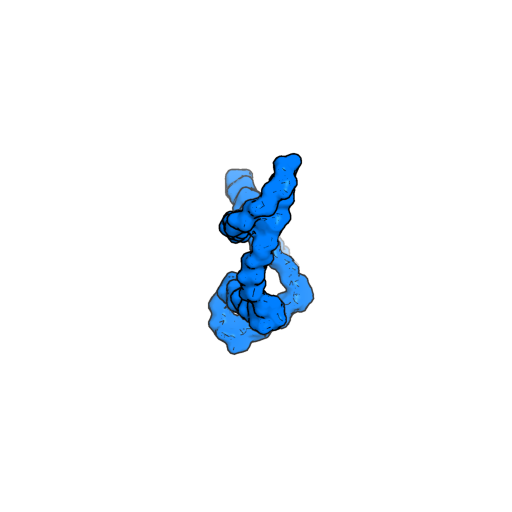? -31.706 19.776 -1.400 1.00 50.88 81 THR A N 1
ATOM 679 C CA . THR A 1 81 ? -31.156 20.690 -2.381 1.00 50.88 81 THR A CA 1
ATOM 680 C C . THR A 1 81 ? -32.369 21.396 -2.942 1.00 50.88 81 THR A C 1
ATOM 682 O O . THR A 1 81 ? -33.098 20.844 -3.762 1.00 50.88 81 THR A O 1
ATOM 685 N N . THR A 1 82 ? -32.623 22.600 -2.437 1.00 53.97 82 THR A N 1
ATOM 686 C CA . THR A 1 82 ? -33.593 23.524 -3.007 1.00 53.97 82 THR A CA 1
ATOM 687 C C . THR A 1 82 ? -33.123 23.854 -4.419 1.00 53.97 82 THR A C 1
ATOM 689 O O . THR A 1 82 ? -32.348 24.785 -4.635 1.00 53.97 82 THR A O 1
ATOM 692 N N . ILE A 1 83 ? -33.550 23.053 -5.395 1.00 54.47 83 ILE A N 1
ATOM 693 C CA . ILE A 1 83 ? -33.395 23.374 -6.807 1.00 54.47 83 ILE A CA 1
ATOM 694 C C . ILE A 1 83 ? -34.357 24.534 -7.065 1.00 54.47 83 ILE A C 1
ATOM 696 O O . ILE A 1 83 ? -35.575 24.354 -7.101 1.00 54.47 83 ILE A O 1
ATOM 700 N N . ILE A 1 84 ? -33.816 25.743 -7.202 1.00 52.66 84 ILE A N 1
ATOM 701 C CA . ILE A 1 84 ? -34.588 26.891 -7.676 1.00 52.66 84 ILE A CA 1
ATOM 702 C C . ILE A 1 84 ? -34.754 26.700 -9.186 1.00 52.66 84 ILE A C 1
ATOM 704 O O . ILE A 1 84 ? -33.809 26.898 -9.952 1.00 52.66 84 ILE A O 1
ATOM 708 N N . GLY A 1 85 ? -35.941 26.260 -9.610 1.00 56.19 85 GLY A N 1
ATOM 709 C CA . GLY A 1 85 ? -36.300 26.209 -11.024 1.00 56.19 85 GLY A CA 1
ATOM 710 C C . GLY A 1 85 ? -36.273 27.609 -11.644 1.00 56.19 85 GLY A C 1
ATOM 711 O O . GLY A 1 85 ? -36.586 28.600 -10.982 1.00 56.19 85 GLY A O 1
ATOM 712 N N . LEU A 1 86 ? -35.907 27.712 -12.927 1.00 55.31 86 LEU A N 1
ATOM 713 C CA . LEU A 1 86 ? -35.885 28.982 -13.678 1.00 55.31 86 LEU A CA 1
ATOM 714 C C . LEU A 1 86 ? -37.277 29.647 -13.786 1.00 55.31 86 LEU A C 1
ATOM 716 O O . LEU A 1 86 ? -37.378 30.806 -14.177 1.00 55.31 86 LEU A O 1
ATOM 720 N N . ASP A 1 87 ? -38.340 28.924 -13.430 1.00 56.78 87 ASP A N 1
ATOM 721 C CA . ASP A 1 87 ? -39.731 29.367 -13.327 1.00 56.78 87 ASP A CA 1
ATOM 722 C C . ASP A 1 87 ? -40.117 29.888 -11.925 1.00 56.78 87 ASP A C 1
ATOM 724 O O . ASP A 1 87 ? -41.270 30.255 -11.697 1.00 56.78 87 ASP A O 1
ATOM 728 N N . GLY A 1 88 ? -39.169 29.938 -10.982 1.00 56.81 88 GLY A N 1
ATOM 729 C CA . GLY A 1 88 ? -39.379 30.444 -9.624 1.00 56.81 88 GLY A CA 1
ATOM 730 C C . GLY A 1 88 ? -40.150 29.492 -8.707 1.00 56.81 88 GLY A C 1
ATOM 731 O O . GLY A 1 88 ? -40.576 29.906 -7.628 1.00 56.81 88 GLY A O 1
ATOM 732 N N . LYS A 1 89 ? -40.344 28.229 -9.105 1.00 53.62 89 LYS A N 1
ATOM 733 C CA . LYS A 1 89 ? -41.003 27.224 -8.266 1.00 53.62 89 LYS A CA 1
ATOM 734 C C . LYS A 1 89 ? -39.980 26.376 -7.521 1.00 53.62 89 LYS A C 1
ATOM 736 O O . LYS A 1 89 ? -39.083 25.774 -8.109 1.00 53.62 89 LYS A O 1
ATOM 741 N N . THR A 1 90 ? -40.153 26.321 -6.205 1.00 53.44 90 THR A N 1
ATOM 742 C CA . THR A 1 90 ? -39.408 25.431 -5.318 1.00 53.44 90 THR A CA 1
ATOM 743 C C . THR A 1 90 ? -39.966 24.022 -5.453 1.00 53.44 90 THR A C 1
ATOM 745 O O . THR A 1 90 ? -41.135 23.796 -5.141 1.00 53.44 90 THR A O 1
ATOM 748 N N . THR A 1 91 ? -39.147 23.074 -5.904 1.00 58.31 91 THR A N 1
ATOM 749 C CA . THR A 1 91 ? -39.532 21.656 -5.937 1.00 58.31 91 THR A CA 1
ATOM 750 C C . THR A 1 91 ? -38.526 20.862 -5.117 1.00 58.31 91 THR A C 1
ATOM 752 O O . THR A 1 91 ? -37.330 20.905 -5.399 1.00 58.31 91 THR A O 1
ATOM 755 N N . GLU A 1 92 ? -39.002 20.160 -4.088 1.00 48.81 92 GLU A N 1
ATOM 756 C CA . GLU A 1 92 ? -38.176 19.276 -3.264 1.00 48.81 92 GLU A CA 1
ATOM 757 C C . GLU A 1 92 ? -37.881 17.995 -4.055 1.00 48.81 92 GLU A C 1
ATOM 759 O O . GLU A 1 92 ? -38.778 17.202 -4.340 1.00 48.81 92 GLU A O 1
ATOM 764 N N . GLY A 1 93 ? -36.628 17.815 -4.471 1.00 53.78 93 GLY A N 1
ATOM 765 C CA . GLY A 1 93 ? -36.168 16.624 -5.183 1.00 53.78 93 GLY A CA 1
ATOM 766 C C . GLY A 1 93 ? -35.026 15.947 -4.433 1.00 53.78 93 GLY A C 1
ATOM 767 O O . GLY A 1 93 ? -34.081 16.608 -4.008 1.00 53.78 93 GLY A O 1
ATOM 768 N N . VAL A 1 94 ? -35.095 14.621 -4.288 1.00 51.69 94 VAL A N 1
ATOM 769 C CA . VAL A 1 94 ? -34.034 13.811 -3.670 1.00 51.69 94 VAL A CA 1
ATOM 770 C C . VAL A 1 94 ? -32.970 13.492 -4.721 1.00 51.69 94 VAL A C 1
ATOM 772 O O . VAL A 1 94 ? -33.180 12.649 -5.596 1.00 51.69 94 VAL A O 1
ATOM 775 N N . PHE A 1 95 ? -31.817 14.160 -4.644 1.00 46.75 95 PHE A N 1
ATOM 776 C CA . PHE A 1 95 ? -30.679 13.880 -5.519 1.00 46.75 95 PHE A CA 1
ATOM 777 C C . PHE A 1 95 ? -29.854 12.728 -4.935 1.00 46.75 95 PHE A C 1
ATOM 779 O O . PHE A 1 95 ? -29.181 12.880 -3.918 1.00 46.75 95 PHE A O 1
ATOM 786 N N . HIS A 1 96 ? -29.902 11.559 -5.574 1.00 47.56 96 HIS A N 1
ATOM 787 C CA . HIS A 1 96 ? -29.001 10.459 -5.241 1.00 47.56 96 HIS A CA 1
ATOM 788 C C . HIS A 1 96 ? -27.655 10.739 -5.907 1.00 47.56 96 HIS A C 1
ATOM 790 O O . HIS A 1 96 ? -27.478 10.486 -7.099 1.00 47.56 96 HIS A O 1
ATOM 796 N N . SER A 1 97 ? -26.708 11.296 -5.151 1.00 43.44 97 SER A N 1
ATOM 797 C CA . SER A 1 97 ? -25.325 11.349 -5.613 1.00 43.44 97 SER A CA 1
ATOM 798 C C . SER A 1 97 ? -24.785 9.921 -5.632 1.00 43.44 97 SER A C 1
ATOM 800 O O . SER A 1 97 ? -24.518 9.329 -4.588 1.00 43.44 97 SER A O 1
ATOM 802 N N . SER A 1 98 ? -24.696 9.342 -6.830 1.00 45.84 98 SER A N 1
ATOM 803 C CA . SER A 1 98 ? -24.020 8.071 -7.071 1.00 45.84 98 SER A CA 1
ATOM 804 C C . SER A 1 98 ? -22.528 8.273 -6.807 1.00 45.84 98 SER A C 1
ATOM 806 O O . SER A 1 98 ? -21.773 8.644 -7.706 1.00 45.84 98 SER A O 1
ATOM 808 N N . ALA A 1 99 ? -22.115 8.080 -5.555 1.00 43.44 99 ALA A N 1
ATOM 809 C CA . ALA A 1 99 ? -20.713 7.991 -5.190 1.00 43.44 99 ALA A CA 1
ATOM 810 C C . ALA A 1 99 ? -20.097 6.746 -5.849 1.00 43.44 99 ALA A C 1
ATOM 812 O O . ALA A 1 99 ? -20.731 5.698 -5.960 1.00 43.44 99 ALA A O 1
ATOM 813 N N . MET A 1 100 ? -18.885 6.941 -6.356 1.00 45.25 100 MET A N 1
ATOM 814 C CA . MET A 1 100 ? -18.148 6.094 -7.289 1.00 45.25 100 MET A CA 1
ATOM 815 C C . MET A 1 100 ? -18.106 4.601 -6.911 1.00 45.25 100 MET A C 1
ATOM 817 O O . MET A 1 100 ? -17.672 4.253 -5.816 1.00 45.25 100 MET A O 1
ATOM 821 N N . MET A 1 101 ? -18.477 3.745 -7.873 1.00 46.00 101 MET A N 1
ATOM 822 C CA . MET A 1 101 ? -17.955 2.379 -8.030 1.00 46.00 101 MET A CA 1
ATOM 823 C C . MET A 1 101 ? -16.922 2.368 -9.155 1.00 46.00 101 MET A C 1
ATOM 825 O O . MET A 1 101 ? -17.131 3.121 -10.136 1.00 46.00 101 MET A O 1
#

pLDDT: mean 73.7, std 17.58, range [43.0, 95.12]

Organism: NCBI:txid278164

Secondary structure (DSSP, 8-state):
---------PPPPHHHHHHHHHHHHHHHHT----GGGHHHHHHHHHHHT-SSHHHHHHHHHHHHHHHHHHHH---------EEE-TTS-EEE---------

Sequence (101 aa):
MAESAIRPKRRRSDEHMAKKRVQEKERGKSRIYIGEAIQRWRELRQQKGFQSDAQLALFLLDSYEEYIHAIHGWDQETLPTTIIGLDGKTTEGVFHSSAMM